Protein AF-A0A435V6G8-F1 (afdb_monomer_lite)

Structure (mmCIF, N/CA/C/O backbone):
data_AF-A0A435V6G8-F1
#
_entry.id   AF-A0A435V6G8-F1
#
loop_
_atom_site.group_PDB
_atom_site.id
_atom_site.type_symbol
_atom_site.label_atom_id
_atom_site.label_alt_id
_atom_site.label_comp_id
_atom_site.label_asym_id
_atom_site.label_entity_id
_atom_site.label_seq_id
_atom_site.pdbx_PDB_ins_code
_atom_site.Cartn_x
_atom_site.Cartn_y
_atom_site.Cartn_z
_atom_site.occupancy
_atom_site.B_iso_or_equiv
_atom_site.auth_seq_id
_atom_site.auth_comp_id
_atom_site.auth_asym_id
_atom_site.auth_atom_id
_atom_site.pdbx_PDB_model_num
ATOM 1 N N . SER A 1 1 ? 5.653 -16.065 -5.893 1.00 48.69 1 SER A N 1
ATOM 2 C CA . SER A 1 1 ? 5.569 -16.330 -7.344 1.00 48.69 1 SER A CA 1
ATOM 3 C C . SER A 1 1 ? 6.771 -15.684 -8.018 1.00 48.69 1 SER A C 1
ATOM 5 O O . SER A 1 1 ? 7.206 -14.654 -7.525 1.00 48.69 1 SER A O 1
ATOM 7 N N . ARG A 1 2 ? 7.342 -16.286 -9.071 1.00 61.47 2 ARG A N 1
ATOM 8 C CA . ARG A 1 2 ? 8.469 -15.711 -9.843 1.00 61.47 2 ARG A CA 1
ATOM 9 C C . ARG A 1 2 ? 8.009 -14.824 -11.015 1.00 61.47 2 ARG A C 1
ATOM 11 O O . ARG A 1 2 ? 8.852 -14.337 -11.757 1.00 61.47 2 ARG A O 1
ATOM 18 N N . ASP A 1 3 ? 6.698 -14.633 -11.187 1.00 76.44 3 ASP A N 1
ATOM 19 C CA . ASP A 1 3 ? 6.113 -13.832 -12.267 1.00 76.44 3 ASP A CA 1
ATOM 20 C C . ASP A 1 3 ? 5.624 -12.462 -11.766 1.00 76.44 3 ASP A C 1
ATOM 22 O O . ASP A 1 3 ? 4.961 -12.363 -10.728 1.00 76.44 3 ASP A O 1
ATOM 26 N N . VAL A 1 4 ? 5.934 -11.413 -12.533 1.00 76.75 4 VAL A N 1
ATOM 27 C CA . VAL A 1 4 ? 5.584 -10.010 -12.253 1.00 76.75 4 VAL A CA 1
ATOM 28 C C . VAL A 1 4 ? 4.079 -9.801 -12.153 1.00 76.75 4 VAL A C 1
ATOM 30 O O . VAL A 1 4 ? 3.623 -9.003 -11.339 1.00 76.75 4 VAL A O 1
ATOM 33 N N . ARG A 1 5 ? 3.293 -10.539 -12.943 1.00 82.69 5 ARG A N 1
ATOM 34 C CA . ARG A 1 5 ? 1.829 -10.421 -12.936 1.00 82.69 5 ARG A CA 1
ATOM 35 C C . ARG A 1 5 ? 1.241 -10.934 -11.633 1.00 82.69 5 ARG A C 1
ATOM 37 O O . ARG A 1 5 ? 0.437 -10.247 -11.022 1.00 82.69 5 ARG A O 1
ATOM 44 N N . SER A 1 6 ? 1.695 -12.099 -11.168 1.00 83.06 6 SER A N 1
ATOM 45 C CA . SER A 1 6 ? 1.273 -12.620 -9.864 1.00 83.06 6 SER A CA 1
ATOM 46 C C . SER A 1 6 ? 1.696 -11.707 -8.712 1.00 83.06 6 SER A C 1
ATOM 48 O O . SER A 1 6 ? 1.000 -11.632 -7.704 1.00 83.06 6 SER A O 1
ATOM 50 N N . TRP A 1 7 ? 2.858 -11.055 -8.825 1.00 80.94 7 TRP A N 1
ATOM 51 C CA . TRP A 1 7 ? 3.306 -10.090 -7.824 1.00 80.94 7 TRP A CA 1
ATOM 52 C C . TRP A 1 7 ? 2.413 -8.842 -7.808 1.00 80.94 7 TRP A C 1
ATOM 54 O O . TRP A 1 7 ? 1.960 -8.440 -6.740 1.00 80.94 7 TRP A O 1
ATOM 64 N N . GLU A 1 8 ? 2.103 -8.274 -8.977 1.00 84.38 8 GLU A N 1
ATOM 65 C CA . GLU A 1 8 ? 1.208 -7.116 -9.101 1.00 84.38 8 GLU A CA 1
ATOM 66 C C . GLU A 1 8 ? -0.200 -7.430 -8.588 1.00 84.38 8 GLU A C 1
ATOM 68 O O . GLU A 1 8 ? -0.763 -6.650 -7.821 1.00 84.38 8 GLU A O 1
ATOM 73 N N . GLU A 1 9 ? -0.735 -8.604 -8.924 1.00 87.56 9 GLU A N 1
ATOM 74 C CA . GLU A 1 9 ? -2.045 -9.042 -8.450 1.00 87.56 9 GLU A CA 1
ATOM 75 C C . GLU A 1 9 ? -2.087 -9.137 -6.918 1.00 87.56 9 GLU A C 1
ATOM 77 O O . GLU A 1 9 ? -3.026 -8.638 -6.290 1.00 87.56 9 GLU A O 1
ATOM 82 N N . ALA A 1 10 ? -1.049 -9.721 -6.308 1.00 86.44 10 ALA A N 1
ATOM 83 C CA . ALA A 1 10 ? -0.922 -9.809 -4.856 1.00 86.44 10 ALA A CA 1
ATOM 84 C C . ALA A 1 10 ? -0.783 -8.424 -4.202 1.00 86.44 10 ALA A C 1
ATOM 86 O O . ALA A 1 10 ? -1.428 -8.159 -3.186 1.00 86.44 10 ALA A O 1
ATOM 87 N N . ASN A 1 11 ? 0.000 -7.526 -4.805 1.00 86.06 11 ASN A N 1
ATOM 88 C CA . ASN A 1 11 ? 0.160 -6.145 -4.351 1.00 86.06 11 ASN A CA 1
ATOM 89 C C . ASN A 1 11 ? -1.182 -5.394 -4.350 1.00 86.06 11 ASN A C 1
ATOM 91 O O . ASN A 1 11 ? -1.596 -4.811 -3.346 1.00 86.06 11 ASN A O 1
ATOM 95 N N . ARG A 1 12 ? -1.919 -5.470 -5.461 1.00 88.81 12 ARG A N 1
ATOM 96 C CA . ARG A 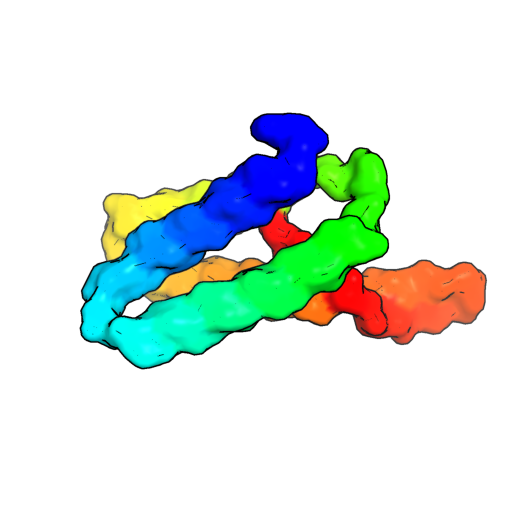1 12 ? -3.242 -4.850 -5.589 1.00 88.81 12 ARG A CA 1
ATOM 97 C C . ARG A 1 12 ? -4.236 -5.425 -4.579 1.00 88.81 12 ARG A C 1
ATOM 99 O O . ARG A 1 12 ? -4.987 -4.671 -3.959 1.00 88.81 12 ARG A O 1
ATOM 106 N N . ALA A 1 13 ? -4.232 -6.746 -4.388 1.00 90.81 13 ALA A N 1
ATOM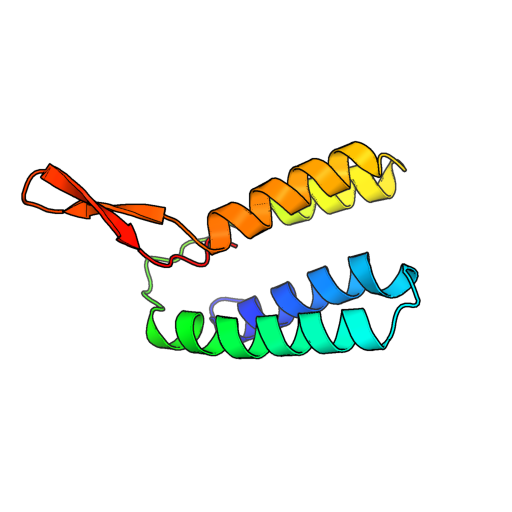 107 C CA . ALA A 1 13 ? -5.087 -7.408 -3.407 1.00 90.81 13 ALA A CA 1
ATOM 108 C C . ALA A 1 13 ? -4.792 -6.933 -1.975 1.00 90.81 13 ALA A C 1
ATOM 110 O O . ALA A 1 13 ? -5.729 -6.674 -1.217 1.00 90.81 13 ALA A O 1
ATOM 111 N N . PHE A 1 14 ? -3.515 -6.753 -1.620 1.00 90.88 14 PHE A N 1
ATOM 112 C CA . PHE A 1 14 ? -3.112 -6.212 -0.323 1.00 90.88 14 PHE A CA 1
ATOM 113 C C . PHE A 1 14 ? -3.673 -4.802 -0.090 1.00 90.88 14 PHE A C 1
ATOM 115 O O . PHE A 1 14 ? -4.367 -4.581 0.905 1.00 90.88 14 PHE A O 1
ATOM 122 N N . HIS A 1 15 ? -3.445 -3.866 -1.018 1.00 92.06 15 HIS A N 1
ATOM 123 C CA . HIS A 1 15 ? -3.953 -2.497 -0.874 1.00 92.06 15 HIS A CA 1
ATOM 124 C C . HIS A 1 15 ? -5.478 -2.457 -0.774 1.00 92.06 15 HIS A C 1
ATOM 126 O O . HIS A 1 15 ? -6.029 -1.736 0.059 1.00 92.06 15 HIS A O 1
ATOM 132 N N .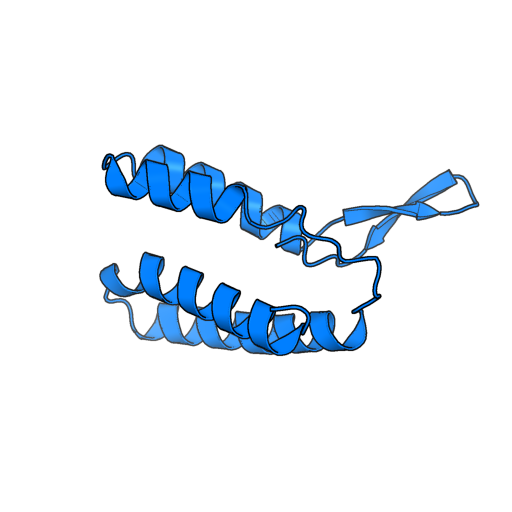 ARG A 1 16 ? -6.179 -3.265 -1.576 1.00 92.44 16 ARG A N 1
ATOM 133 C CA . ARG A 1 16 ? -7.639 -3.333 -1.507 1.00 92.44 16 ARG A CA 1
ATOM 134 C C . ARG A 1 16 ? -8.122 -3.864 -0.161 1.00 92.44 16 ARG A C 1
ATOM 136 O O . ARG A 1 16 ? -9.070 -3.315 0.390 1.00 92.44 16 ARG A O 1
ATOM 143 N N . LEU A 1 17 ? -7.463 -4.884 0.385 1.00 93.75 17 LEU A N 1
ATOM 144 C CA . LEU A 1 17 ? -7.819 -5.477 1.673 1.00 93.75 17 LEU A CA 1
ATOM 145 C C . LEU A 1 17 ? -7.706 -4.471 2.825 1.00 93.75 17 LEU A C 1
ATOM 147 O O . LEU A 1 17 ? -8.621 -4.381 3.640 1.00 93.75 17 LEU A O 1
ATOM 151 N N . ILE A 1 18 ? -6.621 -3.693 2.882 1.00 93.19 18 ILE A N 1
ATOM 152 C CA . ILE A 1 18 ? -6.416 -2.733 3.978 1.00 93.19 18 ILE A CA 1
ATOM 153 C C . ILE A 1 18 ? -7.288 -1.474 3.845 1.00 93.19 18 ILE A C 1
ATOM 155 O O . ILE A 1 18 ? -7.573 -0.827 4.849 1.00 93.19 18 ILE A O 1
ATOM 159 N N . LEU A 1 19 ? -7.722 -1.126 2.626 1.00 93.25 19 LEU A N 1
ATOM 160 C CA . LEU A 1 19 ? -8.517 0.078 2.362 1.00 93.25 19 LEU A CA 1
ATOM 161 C C . LEU A 1 19 ? -10.027 -0.176 2.338 1.00 93.25 19 LEU A C 1
ATOM 163 O O . LEU A 1 19 ? -10.783 0.731 2.674 1.00 93.25 19 LEU A O 1
ATOM 167 N N . ALA A 1 20 ? -10.488 -1.380 1.982 1.00 94.19 20 ALA A N 1
ATOM 168 C CA . ALA A 1 20 ? -11.914 -1.708 1.885 1.00 94.19 20 ALA A CA 1
ATOM 169 C C . ALA A 1 20 ? -12.762 -1.305 3.115 1.00 94.19 20 ALA A C 1
ATOM 171 O O . ALA A 1 20 ? -13.883 -0.830 2.907 1.00 94.19 20 ALA A O 1
ATOM 172 N N . PRO A 1 21 ? -12.266 -1.402 4.370 1.00 93.25 21 PRO A N 1
ATOM 173 C CA . PRO A 1 21 ? -13.029 -0.983 5.547 1.00 93.25 21 PRO A CA 1
ATOM 174 C C . PRO A 1 21 ? -13.417 0.502 5.581 1.00 93.25 21 PRO A C 1
ATOM 176 O O . PRO A 1 21 ? -14.319 0.860 6.331 1.00 93.25 21 PRO A O 1
ATOM 179 N N . CYS A 1 22 ? -12.787 1.376 4.782 1.00 93.50 22 CYS A N 1
ATOM 180 C CA . CYS A 1 22 ? -13.143 2.798 4.756 1.00 93.50 22 CYS A CA 1
ATOM 181 C C . CYS A 1 22 ? -14.542 3.063 4.172 1.00 93.50 22 CYS A C 1
ATOM 183 O O . CYS A 1 22 ? -15.085 4.146 4.371 1.00 93.50 22 CYS A O 1
ATOM 185 N N . GLY A 1 23 ? -15.132 2.102 3.446 1.00 94.25 23 GLY A N 1
ATOM 186 C CA . GLY A 1 23 ? -16.506 2.205 2.943 1.00 94.25 23 GLY A CA 1
ATOM 187 C C . GLY A 1 23 ? -16.727 3.313 1.905 1.00 94.25 23 GLY A C 1
ATOM 188 O O . GLY A 1 23 ? -17.860 3.742 1.700 1.00 94.25 23 GLY A O 1
ATOM 189 N N . MET A 1 24 ? -15.667 3.793 1.245 1.00 97.00 24 MET A N 1
ATOM 190 C CA . MET A 1 24 ? -15.723 4.897 0.279 1.00 97.00 24 MET A CA 1
ATOM 191 C C . MET A 1 24 ? -15.599 4.384 -1.170 1.00 97.00 24 MET A C 1
ATOM 193 O O . MET A 1 24 ? -14.505 4.400 -1.735 1.00 97.00 24 MET A O 1
ATOM 197 N N . PRO A 1 25 ? -16.695 3.966 -1.832 1.00 94.12 25 PRO A N 1
ATOM 198 C CA . PRO A 1 25 ? -16.631 3.251 -3.112 1.00 94.12 25 PRO A CA 1
ATOM 199 C C . PRO A 1 25 ? -15.984 4.057 -4.245 1.00 94.12 25 PRO A C 1
ATOM 201 O O . PRO A 1 25 ? -15.226 3.498 -5.032 1.00 94.12 25 PRO A O 1
ATOM 204 N N . ARG A 1 26 ? -16.224 5.376 -4.310 1.00 96.25 26 ARG A N 1
ATOM 205 C CA . ARG A 1 26 ? -15.590 6.234 -5.328 1.00 96.25 26 ARG A CA 1
ATOM 206 C C . ARG A 1 26 ? -14.076 6.318 -5.145 1.00 96.25 26 ARG A C 1
ATOM 208 O O . ARG A 1 26 ? -13.347 6.257 -6.123 1.00 96.25 26 ARG A O 1
ATOM 215 N N . LEU A 1 27 ? -13.618 6.435 -3.897 1.00 94.00 27 LEU A N 1
ATOM 216 C CA . LEU A 1 27 ? -12.192 6.486 -3.576 1.00 94.00 27 LEU A CA 1
ATOM 217 C C . LEU A 1 27 ? -11.511 5.164 -3.937 1.00 94.00 27 LEU A C 1
ATOM 219 O O . LEU A 1 27 ? -10.462 5.170 -4.572 1.00 94.00 27 LEU A O 1
ATOM 223 N N . LEU A 1 28 ? -12.131 4.039 -3.575 1.00 94.06 28 LEU A N 1
ATOM 224 C CA . LEU A 1 28 ? -11.610 2.711 -3.894 1.00 94.06 28 LEU A CA 1
ATOM 225 C C . LEU A 1 28 ? -11.489 2.501 -5.409 1.00 94.06 28 LEU A C 1
ATOM 227 O O . LEU A 1 28 ? -10.447 2.040 -5.860 1.00 94.06 28 LEU A O 1
ATOM 231 N N . ALA A 1 29 ? -12.495 2.911 -6.189 1.00 94.44 29 ALA A N 1
ATOM 232 C CA . ALA A 1 29 ? -12.435 2.845 -7.650 1.00 94.44 29 ALA A CA 1
ATOM 233 C C . ALA A 1 29 ? -11.280 3.687 -8.221 1.00 94.44 29 ALA A C 1
ATOM 235 O O . ALA A 1 29 ? -10.508 3.200 -9.039 1.00 94.44 29 ALA A O 1
ATOM 236 N N . THR A 1 30 ? -11.095 4.918 -7.731 1.00 94.88 30 THR A N 1
ATOM 237 C CA . THR A 1 30 ? -9.968 5.769 -8.151 1.00 94.88 30 THR A CA 1
ATOM 238 C C . THR A 1 30 ? -8.612 5.130 -7.837 1.00 94.88 30 THR A C 1
ATOM 240 O O . THR A 1 30 ? -7.685 5.217 -8.638 1.00 94.88 30 THR A O 1
ATOM 243 N N . ILE A 1 31 ? -8.478 4.471 -6.684 1.00 91.00 31 ILE A N 1
ATOM 244 C CA . ILE A 1 31 ? -7.246 3.768 -6.306 1.00 91.00 31 ILE A CA 1
ATOM 245 C C . ILE A 1 31 ? -7.018 2.536 -7.195 1.00 91.00 31 ILE A C 1
ATOM 247 O O . ILE A 1 31 ? -5.884 2.287 -7.605 1.00 91.00 31 ILE A O 1
ATOM 251 N N . ASP A 1 32 ? -8.069 1.786 -7.534 1.00 90.00 32 ASP A N 1
ATOM 252 C CA . ASP A 1 32 ? -7.978 0.659 -8.471 1.00 90.00 32 ASP A CA 1
ATOM 253 C C . ASP A 1 32 ? -7.503 1.125 -9.863 1.00 90.00 32 ASP A C 1
ATOM 255 O O . ASP A 1 32 ? -6.608 0.507 -10.449 1.00 90.00 32 ASP A O 1
ATOM 259 N N . ASP A 1 33 ? -8.028 2.249 -10.363 1.00 91.00 33 ASP A N 1
ATOM 260 C CA . ASP A 1 33 ? -7.623 2.840 -11.646 1.00 91.00 33 ASP A CA 1
ATOM 261 C C . ASP A 1 33 ? -6.146 3.268 -11.643 1.00 91.00 33 ASP A C 1
ATOM 263 O O . ASP A 1 33 ? -5.409 3.018 -12.605 1.00 91.00 33 ASP A O 1
ATOM 267 N N . LEU A 1 34 ? -5.679 3.870 -10.543 1.00 87.94 34 LEU A N 1
ATOM 268 C CA . LEU A 1 34 ? -4.275 4.255 -10.371 1.00 87.94 34 LEU A CA 1
ATOM 269 C C . LEU A 1 34 ? -3.342 3.039 -10.336 1.00 87.94 34 LEU A C 1
ATOM 271 O O . LEU A 1 34 ? -2.261 3.086 -10.934 1.00 87.94 34 LEU A O 1
ATOM 275 N N . HIS A 1 35 ? -3.751 1.941 -9.695 1.00 86.19 35 HIS A N 1
ATOM 276 C CA . HIS A 1 35 ? -2.996 0.689 -9.732 1.00 86.19 35 HIS A CA 1
ATOM 277 C C . HIS A 1 35 ? -2.922 0.129 -11.152 1.00 86.19 35 HIS A C 1
ATOM 279 O O . HIS A 1 35 ? -1.832 -0.200 -11.615 1.00 86.19 35 HIS A O 1
ATOM 285 N N . ALA A 1 36 ? -4.043 0.093 -11.879 1.00 86.88 36 ALA A N 1
ATOM 286 C CA . ALA A 1 36 ? -4.072 -0.393 -13.256 1.00 86.88 36 ALA A CA 1
ATOM 287 C C . ALA A 1 36 ? -3.182 0.448 -14.189 1.00 86.88 36 ALA A C 1
ATOM 289 O O . ALA A 1 36 ? -2.490 -0.100 -15.050 1.00 86.88 36 ALA A O 1
ATOM 290 N N . ALA A 1 37 ? -3.161 1.772 -14.012 1.00 85.38 37 ALA A N 1
ATOM 291 C CA . ALA A 1 37 ? -2.257 2.656 -14.741 1.00 85.38 37 ALA A CA 1
ATOM 292 C C . ALA A 1 37 ? -0.783 2.403 -14.371 1.00 85.38 37 ALA A C 1
ATOM 294 O O . ALA A 1 37 ? 0.058 2.280 -15.262 1.00 85.38 37 ALA A O 1
ATOM 295 N N . SER A 1 38 ? -0.476 2.262 -13.079 1.00 77.75 38 SER A N 1
ATOM 296 C CA . SER A 1 38 ? 0.885 2.011 -12.577 1.00 77.75 38 SER A CA 1
ATOM 297 C C . SER A 1 38 ? 1.437 0.656 -13.032 1.00 77.75 38 SER A C 1
ATOM 299 O O . SER A 1 38 ? 2.591 0.565 -13.452 1.00 77.75 38 SER A O 1
ATOM 301 N N . ALA A 1 39 ? 0.600 -0.383 -13.048 1.00 82.44 39 ALA A N 1
ATOM 302 C CA . ALA A 1 39 ? 0.960 -1.722 -13.506 1.00 82.44 39 ALA A CA 1
ATOM 303 C C . ALA A 1 39 ? 1.457 -1.734 -14.963 1.00 82.44 39 ALA A C 1
ATOM 305 O O . ALA A 1 39 ? 2.378 -2.476 -15.297 1.00 82.44 39 ALA A O 1
ATOM 306 N N . ARG A 1 40 ? 0.925 -0.861 -15.833 1.00 81.44 40 ARG A N 1
ATOM 307 C CA . ARG A 1 40 ? 1.414 -0.728 -17.221 1.00 81.44 40 ARG A CA 1
ATOM 308 C C . ARG A 1 40 ? 2.888 -0.329 -17.263 1.00 81.44 40 ARG A C 1
ATOM 310 O O . ARG A 1 40 ? 3.648 -0.893 -18.047 1.00 81.44 40 ARG A O 1
ATOM 317 N N . PHE A 1 41 ? 3.297 0.605 -16.404 1.00 74.88 41 PHE A N 1
ATOM 318 C CA . PHE A 1 41 ? 4.695 1.020 -16.296 1.00 74.88 41 PHE A CA 1
ATOM 319 C C . PHE A 1 41 ? 5.562 -0.077 -15.678 1.00 74.88 41 PHE A C 1
ATOM 321 O O . PHE A 1 41 ? 6.668 -0.310 -16.160 1.00 74.88 41 PHE A O 1
ATOM 328 N N . LEU A 1 42 ? 5.045 -0.792 -14.672 1.00 73.88 42 LEU A N 1
ATOM 329 C CA . LEU A 1 42 ? 5.728 -1.940 -14.072 1.00 73.88 42 LEU A CA 1
ATOM 330 C C . LEU A 1 42 ? 6.051 -3.009 -15.120 1.00 73.88 42 LEU A C 1
ATOM 332 O O . LEU A 1 42 ? 7.201 -3.422 -15.239 1.00 73.88 42 LEU A O 1
ATOM 336 N N . PHE A 1 43 ? 5.055 -3.433 -15.901 1.00 77.44 43 PHE A N 1
ATOM 337 C CA . PHE A 1 43 ? 5.231 -4.480 -16.907 1.00 77.44 43 PHE A CA 1
ATOM 338 C C . PHE A 1 43 ? 6.158 -4.051 -18.048 1.00 77.44 43 PHE A C 1
ATOM 340 O O . PHE A 1 43 ? 6.885 -4.886 -18.577 1.00 77.44 43 PHE A O 1
ATOM 347 N N . ALA A 1 44 ? 6.173 -2.763 -18.405 1.00 76.25 44 ALA A N 1
ATOM 348 C CA . ALA A 1 44 ? 7.082 -2.228 -19.418 1.00 76.25 44 ALA A CA 1
ATOM 349 C C . ALA A 1 44 ? 8.536 -2.097 -18.923 1.00 76.25 44 ALA A C 1
ATOM 351 O O . ALA A 1 44 ? 9.465 -2.221 -19.716 1.00 76.25 44 ALA A O 1
ATOM 352 N N . ALA A 1 45 ? 8.741 -1.834 -17.628 1.00 68.06 45 ALA A N 1
ATOM 353 C CA . ALA A 1 45 ? 10.058 -1.585 -17.036 1.00 68.06 45 ALA A CA 1
ATOM 354 C C . ALA A 1 45 ? 10.677 -2.809 -16.332 1.00 68.06 45 ALA A C 1
ATOM 356 O O . ALA A 1 45 ? 11.796 -2.715 -15.815 1.00 68.06 45 ALA A O 1
ATOM 357 N N . TRP A 1 46 ? 9.967 -3.940 -16.279 1.00 65.56 46 TRP A N 1
ATOM 358 C CA . TRP A 1 46 ? 10.396 -5.119 -15.531 1.00 65.56 46 TRP A CA 1
ATOM 359 C C . TRP A 1 46 ? 11.712 -5.698 -16.069 1.00 65.56 46 TRP A C 1
ATOM 361 O O . TRP A 1 46 ? 11.819 -6.087 -17.232 1.00 65.56 46 TRP A O 1
ATOM 371 N N . ARG A 1 47 ? 12.717 -5.793 -15.192 1.00 58.91 47 ARG A N 1
ATOM 372 C CA . ARG A 1 47 ? 13.992 -6.485 -15.430 1.00 58.91 47 ARG A CA 1
ATOM 373 C C . ARG A 1 47 ? 14.180 -7.550 -14.353 1.00 58.91 47 ARG A C 1
ATOM 375 O O . ARG A 1 47 ? 13.767 -7.348 -13.217 1.00 58.91 47 ARG A O 1
ATOM 382 N N . SER A 1 48 ? 14.827 -8.665 -14.688 1.00 52.78 48 SER A N 1
ATOM 383 C CA . SER A 1 48 ? 15.050 -9.819 -13.796 1.00 52.78 48 SER A CA 1
ATOM 384 C C . SER A 1 48 ? 15.799 -9.502 -12.491 1.00 52.78 48 SER A C 1
ATOM 386 O O . SER A 1 48 ? 15.749 -10.297 -11.564 1.00 52.78 48 SER A O 1
ATOM 388 N N . GLU A 1 49 ? 16.449 -8.338 -12.397 1.00 50.75 49 GLU A N 1
ATOM 389 C CA . GLU A 1 49 ? 17.085 -7.795 -11.182 1.00 50.75 49 GLU A CA 1
ATOM 390 C C . GLU A 1 49 ? 16.076 -7.263 -10.140 1.00 50.75 49 GLU A C 1
ATOM 392 O O . GLU A 1 49 ? 16.471 -6.752 -9.090 1.00 50.75 49 GLU A O 1
ATOM 397 N N . TRP A 1 50 ? 14.769 -7.343 -10.420 1.00 57.41 50 TRP A N 1
ATOM 398 C CA . TRP A 1 50 ? 13.687 -6.962 -9.511 1.00 57.41 50 TRP A CA 1
ATOM 399 C C . TRP A 1 50 ? 13.514 -7.993 -8.385 1.00 57.41 50 TRP A C 1
ATOM 401 O O . TRP A 1 50 ? 12.515 -8.704 -8.281 1.00 57.41 50 TRP A O 1
ATOM 411 N N . GLU A 1 51 ? 14.543 -8.135 -7.559 1.00 49.94 51 GLU A N 1
ATOM 412 C CA . GLU A 1 51 ? 14.624 -9.184 -6.555 1.00 49.94 51 GLU A CA 1
ATOM 413 C C . GLU A 1 51 ? 14.141 -8.665 -5.192 1.00 49.94 51 GLU A C 1
ATOM 415 O O . GLU A 1 51 ? 14.819 -7.896 -4.515 1.00 49.94 51 GLU A O 1
ATOM 420 N N . THR A 1 52 ? 12.930 -9.092 -4.816 1.00 49.44 52 THR A N 1
ATOM 421 C CA . THR A 1 52 ? 12.533 -9.571 -3.470 1.00 49.44 52 THR A CA 1
ATOM 422 C C . THR A 1 52 ? 12.691 -8.635 -2.255 1.00 49.44 52 THR A C 1
ATOM 424 O O . THR A 1 52 ? 12.317 -9.009 -1.145 1.00 49.44 52 THR A O 1
ATOM 427 N N . ARG A 1 53 ? 13.181 -7.402 -2.409 1.00 48.03 53 ARG A N 1
ATOM 428 C CA . ARG A 1 53 ? 13.384 -6.462 -1.286 1.00 48.03 53 ARG A CA 1
ATOM 429 C C . ARG A 1 53 ? 12.081 -5.886 -0.708 1.00 48.03 53 ARG A C 1
ATOM 431 O O . ARG A 1 53 ? 12.108 -5.210 0.311 1.00 48.03 53 ARG A O 1
ATOM 438 N N . THR A 1 54 ? 10.965 -6.182 -1.354 1.00 54.47 54 THR A N 1
ATOM 439 C CA . THR A 1 54 ? 9.744 -5.380 -1.392 1.00 54.47 54 THR A CA 1
ATOM 440 C C . THR A 1 54 ? 8.650 -5.825 -0.398 1.00 54.47 54 THR A C 1
ATOM 442 O O . THR A 1 54 ? 7.889 -5.025 0.120 1.00 54.47 54 THR A O 1
ATOM 445 N N . ASP A 1 55 ? 8.654 -7.064 0.097 1.00 68.75 55 ASP A N 1
ATOM 446 C CA . ASP A 1 55 ? 7.581 -7.523 1.007 1.00 68.75 55 ASP A CA 1
ATOM 447 C C . ASP A 1 55 ? 7.838 -7.244 2.513 1.00 68.75 55 ASP A C 1
ATOM 449 O O . ASP A 1 55 ? 7.305 -7.933 3.387 1.00 68.75 55 ASP A O 1
ATOM 453 N N . GLN A 1 56 ? 8.717 -6.293 2.856 1.00 79.06 56 GLN A N 1
ATOM 454 C CA . GLN A 1 56 ? 8.968 -5.892 4.254 1.00 79.06 56 GLN A CA 1
ATOM 455 C C . GLN A 1 56 ? 7.959 -4.846 4.734 1.00 79.06 56 GLN A C 1
ATOM 457 O O . GLN A 1 56 ? 7.414 -4.984 5.833 1.00 79.06 56 GLN A O 1
ATO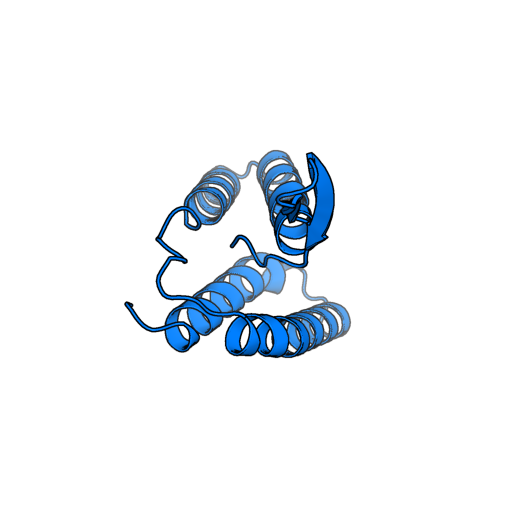M 462 N N . ASP A 1 57 ? 7.648 -3.857 3.896 1.00 86.25 57 ASP A N 1
ATOM 463 C CA . ASP A 1 57 ? 6.712 -2.785 4.240 1.00 86.25 57 ASP A CA 1
ATOM 464 C C . ASP A 1 57 ? 5.291 -3.327 4.412 1.00 86.25 57 ASP A C 1
ATOM 466 O O . ASP A 1 57 ? 4.638 -3.032 5.413 1.00 86.25 57 ASP A O 1
ATOM 470 N N . HIS A 1 58 ? 4.833 -4.210 3.516 1.00 89.69 58 HIS A N 1
ATOM 471 C CA . HIS A 1 58 ? 3.531 -4.874 3.654 1.00 89.69 58 HIS A CA 1
ATOM 472 C C . HIS A 1 58 ? 3.402 -5.647 4.968 1.00 89.69 58 HIS A C 1
ATOM 474 O O . HIS A 1 58 ? 2.373 -5.561 5.646 1.00 89.69 58 HIS A O 1
ATOM 480 N N . ARG A 1 59 ? 4.457 -6.365 5.380 1.00 89.62 59 ARG A N 1
ATOM 481 C CA . ARG A 1 59 ? 4.479 -7.062 6.674 1.00 89.62 59 ARG A CA 1
ATOM 482 C C . ARG A 1 59 ? 4.436 -6.086 7.843 1.00 89.62 59 ARG A C 1
ATOM 484 O O . ARG A 1 59 ? 3.705 -6.345 8.797 1.00 89.62 59 ARG A O 1
ATOM 491 N N . ALA A 1 60 ? 5.179 -4.983 7.774 1.00 92.06 60 ALA A N 1
ATOM 492 C CA . ALA A 1 60 ? 5.191 -3.958 8.815 1.00 92.06 60 ALA A CA 1
ATOM 493 C C . ALA A 1 60 ? 3.820 -3.279 8.964 1.00 92.06 60 ALA A C 1
ATOM 495 O O . ALA A 1 60 ? 3.317 -3.149 10.080 1.00 92.06 60 ALA A O 1
ATOM 496 N N . ILE A 1 61 ? 3.175 -2.926 7.847 1.00 93.31 61 ILE A N 1
ATOM 497 C CA . ILE A 1 61 ? 1.816 -2.368 7.823 1.00 93.31 61 ILE A CA 1
ATOM 498 C C . ILE A 1 61 ? 0.834 -3.365 8.440 1.00 93.31 61 ILE A C 1
ATOM 500 O O . ILE A 1 61 ? 0.081 -3.013 9.346 1.00 93.31 61 ILE A O 1
ATOM 504 N N . LEU A 1 62 ? 0.863 -4.628 8.003 1.00 93.50 62 LEU A N 1
ATOM 505 C CA . LEU A 1 62 ? -0.048 -5.652 8.510 1.00 93.50 62 LEU A CA 1
ATOM 506 C C . LEU A 1 62 ? 0.157 -5.923 10.007 1.00 93.50 62 LEU A C 1
ATOM 508 O O . LEU A 1 62 ? -0.816 -6.130 10.732 1.00 93.50 62 LEU A O 1
ATOM 512 N N . ALA A 1 63 ? 1.404 -5.916 10.482 1.00 94.81 63 ALA A N 1
ATOM 513 C CA . ALA A 1 63 ? 1.720 -6.062 11.899 1.00 94.81 63 ALA A CA 1
ATOM 514 C C . ALA A 1 63 ? 1.169 -4.891 12.727 1.00 94.81 63 ALA A C 1
ATOM 516 O O . ALA A 1 63 ? 0.515 -5.131 13.742 1.00 94.81 63 ALA A O 1
ATOM 517 N N . ALA A 1 64 ? 1.360 -3.650 12.268 1.00 96.12 64 ALA A N 1
ATOM 518 C CA . ALA A 1 64 ? 0.821 -2.461 12.924 1.00 96.12 64 ALA A CA 1
ATOM 519 C C . ALA A 1 64 ? -0.718 -2.483 12.968 1.00 96.12 64 ALA A C 1
ATOM 521 O O . ALA A 1 64 ? -1.305 -2.274 14.030 1.00 96.12 64 ALA A O 1
ATOM 522 N N . LEU A 1 65 ? -1.373 -2.840 11.856 1.00 95.00 65 LEU A N 1
ATOM 523 C CA . LEU A 1 65 ? -2.832 -2.981 11.789 1.00 95.00 65 LEU A CA 1
ATOM 524 C C . LEU A 1 65 ? -3.358 -4.052 12.755 1.00 95.00 65 LEU A C 1
ATOM 526 O O . LEU A 1 65 ? -4.333 -3.809 13.462 1.00 95.00 65 LEU A O 1
ATOM 530 N N . ARG A 1 66 ? -2.700 -5.216 12.841 1.00 95.25 66 ARG A N 1
ATOM 531 C CA . ARG A 1 66 ? -3.081 -6.292 13.778 1.00 95.25 66 ARG A CA 1
ATOM 532 C C . ARG A 1 66 ? -2.952 -5.891 15.246 1.00 95.25 66 ARG A C 1
ATOM 534 O O . ARG A 1 66 ? -3.668 -6.433 16.078 1.00 95.25 66 ARG A O 1
ATOM 541 N N . GLN A 1 67 ? -2.057 -4.959 15.554 1.00 96.81 67 GLN A N 1
ATOM 542 C CA . GLN A 1 67 ? -1.879 -4.405 16.897 1.00 96.81 67 GLN A CA 1
ATOM 543 C C . GLN A 1 67 ? -2.819 -3.218 17.176 1.00 96.81 67 GLN A C 1
ATOM 545 O O . GLN A 1 67 ? -2.764 -2.645 18.259 1.00 96.81 67 GLN A O 1
ATOM 550 N N . GLY A 1 68 ? -3.659 -2.819 16.213 1.00 95.50 68 GLY A N 1
ATOM 551 C CA . GLY A 1 68 ? -4.510 -1.631 16.321 1.00 95.50 68 GLY A CA 1
ATOM 552 C C . GLY A 1 68 ? -3.755 -0.303 16.190 1.00 95.50 68 GLY A C 1
ATOM 553 O O . GLY A 1 68 ? -4.348 0.755 16.382 1.00 95.50 68 GLY A O 1
ATOM 554 N N . ASN A 1 69 ? -2.466 -0.328 15.835 1.00 96.88 69 ASN A N 1
ATOM 555 C CA . ASN A 1 69 ? -1.641 0.865 15.660 1.00 96.88 69 ASN A CA 1
ATOM 556 C C . ASN A 1 69 ? -1.839 1.461 14.255 1.00 96.88 69 ASN A C 1
ATOM 558 O O . ASN A 1 69 ? -1.008 1.314 13.353 1.00 96.88 69 ASN A O 1
ATOM 562 N N . THR A 1 70 ? -2.987 2.107 14.061 1.00 93.88 70 THR A N 1
ATOM 563 C CA . THR A 1 70 ? -3.405 2.673 12.771 1.00 93.88 70 THR A CA 1
ATOM 564 C C . THR A 1 70 ? -2.522 3.832 12.314 1.00 93.88 70 THR A C 1
ATOM 566 O O . THR A 1 70 ? -2.266 3.959 11.119 1.00 93.88 70 THR A O 1
ATOM 569 N N . GLU A 1 71 ? -2.001 4.638 13.240 1.00 96.06 71 GLU A N 1
ATOM 570 C CA . GLU A 1 71 ? -1.107 5.755 12.927 1.00 96.06 71 GLU A CA 1
ATOM 571 C C . GLU A 1 71 ? 0.220 5.259 12.343 1.00 96.06 71 GLU A C 1
ATOM 573 O O . GLU A 1 71 ? 0.625 5.691 11.262 1.00 96.06 71 GLU 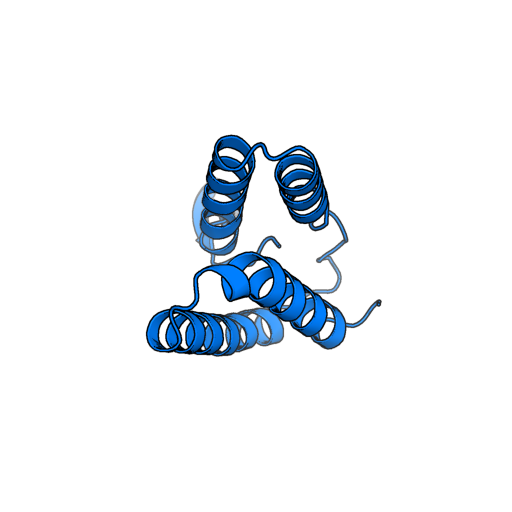A O 1
ATOM 578 N N . SER A 1 72 ? 0.863 4.280 12.991 1.00 95.19 72 SER A N 1
ATOM 579 C CA . SER A 1 72 ? 2.091 3.687 12.457 1.00 95.19 72 SER A CA 1
ATOM 580 C C . SER A 1 72 ? 1.851 3.010 11.109 1.00 95.19 72 SER A C 1
ATOM 582 O O . SER A 1 72 ? 2.690 3.134 10.217 1.00 95.19 72 SER A O 1
ATOM 584 N N . ALA A 1 73 ? 0.717 2.324 10.939 1.00 95.06 73 ALA A N 1
ATOM 585 C CA . ALA A 1 73 ? 0.352 1.726 9.660 1.00 95.06 73 ALA A CA 1
ATOM 586 C C . ALA A 1 73 ? 0.210 2.791 8.557 1.00 95.06 73 ALA A C 1
ATOM 588 O O . ALA A 1 73 ? 0.740 2.607 7.461 1.00 95.06 73 ALA A O 1
ATOM 589 N N . ALA A 1 74 ? -0.444 3.919 8.853 1.00 93.62 74 ALA A N 1
ATOM 590 C CA . ALA A 1 74 ? -0.634 5.019 7.912 1.00 93.62 74 ALA A CA 1
ATOM 591 C C . ALA A 1 74 ? 0.689 5.703 7.533 1.00 93.62 74 ALA A C 1
ATOM 593 O O . ALA A 1 74 ? 0.921 5.969 6.353 1.00 93.62 74 ALA A O 1
ATOM 594 N N . VAL A 1 75 ? 1.586 5.937 8.498 1.00 94.38 75 VAL A N 1
ATOM 595 C CA . VAL A 1 75 ? 2.919 6.507 8.238 1.00 94.38 75 VAL A CA 1
ATOM 596 C C . VAL A 1 75 ? 3.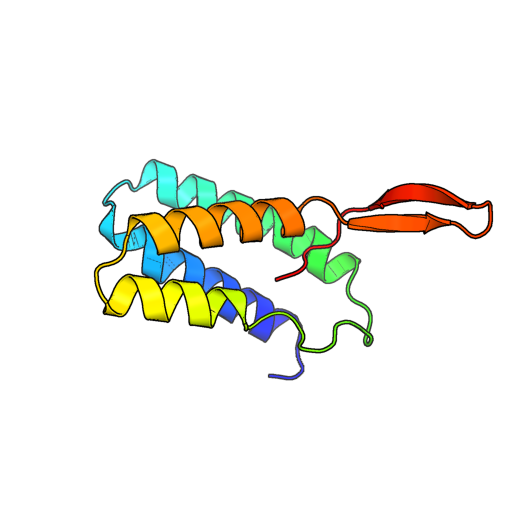748 5.579 7.351 1.00 94.38 75 VAL A C 1
ATOM 598 O O . VAL A 1 75 ? 4.331 6.035 6.364 1.00 94.38 75 VAL A O 1
ATOM 601 N N . THR A 1 76 ? 3.789 4.280 7.661 1.00 92.25 76 THR A N 1
ATOM 602 C CA . THR A 1 76 ? 4.524 3.302 6.845 1.00 92.25 76 THR A CA 1
ATOM 603 C C . THR A 1 76 ? 3.942 3.217 5.436 1.00 92.25 76 THR A C 1
ATOM 605 O O . THR A 1 76 ? 4.694 3.304 4.467 1.00 92.25 76 THR A O 1
ATOM 608 N N . LEU A 1 77 ? 2.612 3.146 5.305 1.00 90.56 77 LEU A N 1
ATOM 609 C CA . LEU A 1 77 ? 1.941 3.143 4.004 1.00 90.56 77 LEU A CA 1
ATOM 610 C C . LEU A 1 77 ? 2.247 4.414 3.197 1.00 90.56 77 LEU A C 1
ATOM 612 O O . LEU A 1 77 ? 2.539 4.328 2.007 1.00 90.56 77 LEU A O 1
ATOM 616 N N . GLY A 1 78 ? 2.231 5.587 3.835 1.00 90.12 78 GLY A N 1
ATOM 617 C CA . GLY A 1 78 ? 2.546 6.860 3.186 1.00 90.12 78 GLY A CA 1
ATOM 618 C C . GLY A 1 78 ? 3.968 6.908 2.617 1.00 90.12 78 GLY A C 1
ATOM 619 O O . GLY A 1 78 ? 4.171 7.369 1.495 1.00 90.12 78 GLY A O 1
ATOM 620 N N . ARG A 1 79 ? 4.956 6.385 3.353 1.00 87.00 79 ARG A N 1
ATOM 621 C CA . ARG A 1 79 ? 6.351 6.300 2.881 1.00 87.00 79 ARG A CA 1
ATOM 622 C C . ARG A 1 79 ? 6.499 5.292 1.742 1.00 87.00 79 ARG A C 1
ATOM 624 O O . ARG A 1 79 ? 7.168 5.590 0.753 1.00 87.00 79 ARG A O 1
ATOM 631 N N . HIS A 1 80 ? 5.831 4.148 1.865 1.00 84.81 80 HIS A N 1
ATOM 632 C CA . HIS A 1 80 ? 5.824 3.083 0.867 1.00 84.81 80 HIS A CA 1
ATOM 633 C C . HIS A 1 80 ? 5.334 3.588 -0.504 1.00 84.81 80 HIS A C 1
ATOM 635 O O . HIS A 1 80 ? 6.048 3.479 -1.501 1.00 84.81 80 HIS A O 1
ATOM 641 N N . VAL A 1 81 ? 4.181 4.270 -0.561 1.00 82.12 81 VAL A N 1
ATOM 642 C CA . VAL A 1 81 ? 3.637 4.778 -1.839 1.00 82.12 81 VAL A CA 1
ATOM 643 C C . VAL A 1 81 ? 4.477 5.900 -2.465 1.00 82.12 81 VAL A C 1
ATOM 645 O O . VAL A 1 81 ? 4.499 6.045 -3.686 1.00 82.12 81 VAL A O 1
ATOM 648 N N . GLN A 1 82 ? 5.201 6.689 -1.663 1.00 76.56 82 GLN A N 1
ATOM 649 C CA . GLN A 1 82 ? 6.096 7.736 -2.175 1.00 76.56 82 GLN A CA 1
ATOM 650 C C . GLN A 1 82 ? 7.343 7.154 -2.852 1.00 76.56 82 GLN A C 1
ATOM 652 O O . GLN A 1 82 ? 7.791 7.673 -3.877 1.00 76.56 82 GLN A O 1
ATOM 657 N N . TRP A 1 83 ? 7.896 6.069 -2.308 1.00 64.56 83 TRP A N 1
ATOM 658 C CA . TRP A 1 83 ? 9.046 5.376 -2.895 1.00 64.56 83 TRP A CA 1
ATOM 659 C C . TRP A 1 83 ? 8.717 4.649 -4.199 1.00 64.56 83 TRP A C 1
ATOM 661 O O . TRP A 1 83 ? 9.562 4.613 -5.092 1.00 64.56 83 TRP A O 1
ATOM 671 N N . ILE A 1 84 ? 7.479 4.173 -4.354 1.00 58.94 84 ILE A N 1
ATOM 672 C CA . ILE A 1 84 ? 6.964 3.579 -5.599 1.00 58.94 84 ILE A CA 1
ATOM 673 C C . ILE A 1 84 ? 6.961 4.582 -6.777 1.00 58.94 84 ILE A C 1
ATOM 675 O O . ILE A 1 84 ? 6.981 4.183 -7.941 1.00 58.94 84 ILE A O 1
ATOM 679 N N . GLY A 1 85 ? 6.972 5.893 -6.509 1.00 53.44 85 GLY A N 1
ATOM 680 C CA . GLY A 1 85 ? 6.947 6.931 -7.546 1.00 53.44 85 GLY A CA 1
ATOM 681 C C . GLY A 1 85 ? 8.313 7.487 -7.959 1.00 53.44 85 GLY A C 1
ATOM 682 O O . GLY A 1 85 ? 8.453 7.984 -9.077 1.00 53.44 85 GLY A O 1
ATOM 683 N N . ARG A 1 86 ? 9.325 7.441 -7.082 1.00 53.31 86 ARG A N 1
ATOM 684 C CA . ARG A 1 86 ? 10.605 8.141 -7.290 1.00 53.31 86 ARG A CA 1
ATOM 685 C C . ARG A 1 86 ? 11.776 7.333 -6.751 1.00 53.31 86 ARG A C 1
ATOM 687 O O . ARG A 1 86 ? 11.985 7.262 -5.542 1.00 53.31 86 ARG A O 1
ATOM 694 N N . LYS A 1 87 ? 12.617 6.821 -7.653 1.00 54.34 87 LYS A N 1
ATOM 695 C CA . LYS A 1 87 ? 13.949 6.321 -7.299 1.00 54.34 87 LYS A CA 1
ATOM 696 C C . LYS A 1 87 ? 15.022 7.179 -7.964 1.00 54.34 87 LYS A C 1
ATOM 698 O O . LYS A 1 87 ? 15.056 7.264 -9.194 1.00 54.34 87 LYS A O 1
ATOM 703 N N . PRO A 1 88 ? 15.926 7.794 -7.185 1.00 53.75 88 PRO A N 1
ATOM 704 C CA . PRO A 1 88 ? 17.086 8.458 -7.752 1.00 53.75 88 PRO A CA 1
ATOM 705 C C . PRO A 1 88 ? 17.987 7.414 -8.418 1.00 53.75 88 PRO A C 1
ATOM 707 O O . PRO A 1 88 ? 18.482 6.488 -7.772 1.00 53.75 88 PRO A O 1
ATOM 710 N N . VAL A 1 89 ? 18.194 7.558 -9.723 1.00 58.31 89 VAL A N 1
ATOM 711 C CA . VAL A 1 89 ? 19.158 6.769 -10.491 1.00 58.31 89 VAL A CA 1
ATOM 712 C C . VAL A 1 89 ? 20.371 7.648 -10.750 1.00 58.31 89 VAL A C 1
ATOM 714 O O . VAL A 1 89 ? 20.268 8.726 -11.340 1.00 58.31 89 VAL A O 1
ATOM 717 N N . ARG A 1 90 ? 21.539 7.185 -10.294 1.00 59.41 90 ARG A N 1
ATOM 718 C CA . ARG A 1 90 ? 22.818 7.794 -10.654 1.00 59.41 90 ARG A CA 1
ATOM 719 C C . ARG A 1 90 ? 23.168 7.394 -12.079 1.00 59.41 90 ARG A C 1
ATOM 721 O O . ARG A 1 90 ? 23.309 6.214 -12.383 1.00 59.41 90 ARG A O 1
ATOM 728 N N . THR A 1 91 ? 23.290 8.390 -12.944 1.00 62.78 91 THR A N 1
ATOM 729 C CA . THR A 1 91 ? 23.777 8.200 -14.312 1.00 62.78 91 THR A CA 1
ATOM 730 C C . THR A 1 91 ? 25.302 8.076 -14.325 1.00 62.78 91 THR A C 1
ATOM 732 O O . THR A 1 91 ? 25.976 8.525 -13.395 1.00 62.78 91 THR A O 1
ATOM 735 N N . ALA A 1 92 ? 25.861 7.494 -15.391 1.00 58.22 92 ALA A N 1
ATOM 736 C CA . ALA A 1 92 ? 27.311 7.356 -15.569 1.00 58.22 92 ALA A CA 1
ATOM 737 C C . ALA A 1 92 ? 28.057 8.709 -15.578 1.00 58.22 92 ALA A C 1
ATOM 739 O O . ALA A 1 92 ? 29.239 8.759 -15.263 1.00 58.22 92 ALA A O 1
ATOM 740 N N . SER A 1 93 ? 27.357 9.814 -15.866 1.00 72.19 93 SER A N 1
ATOM 741 C CA . SER A 1 93 ? 27.870 11.189 -15.796 1.00 72.19 93 SER A CA 1
ATOM 742 C C . SER A 1 93 ? 27.840 11.802 -14.386 1.00 72.19 93 SER A C 1
ATOM 744 O O . SER A 1 93 ? 28.090 12.994 -14.231 1.00 72.19 93 SER A O 1
ATOM 746 N N . GLY A 1 94 ? 27.485 11.033 -13.349 1.00 61.22 94 GLY A N 1
ATOM 747 C CA . GLY A 1 94 ? 27.413 11.502 -11.958 1.00 61.22 94 GLY A CA 1
ATOM 748 C C . GLY A 1 94 ? 26.150 12.300 -11.613 1.00 61.22 94 GLY A C 1
ATOM 749 O O . GLY A 1 94 ? 25.954 12.671 -10.457 1.00 61.22 94 GLY A O 1
ATOM 750 N N . THR A 1 95 ? 25.265 12.532 -12.585 1.00 62.00 95 THR A N 1
ATOM 751 C CA . THR A 1 95 ? 24.015 13.283 -12.416 1.00 62.00 95 THR A CA 1
ATOM 752 C C . THR A 1 95 ? 22.917 12.371 -11.864 1.00 62.00 95 THR A C 1
ATOM 754 O O . THR A 1 95 ? 22.723 11.257 -12.363 1.00 62.00 95 THR A O 1
ATOM 757 N N . THR A 1 96 ? 22.176 12.826 -10.853 1.00 57.25 96 THR A N 1
ATOM 758 C CA . THR A 1 96 ? 21.014 12.101 -10.317 1.00 57.25 96 THR A CA 1
ATOM 759 C C . THR A 1 96 ? 19.775 12.452 -11.136 1.00 57.25 96 THR A C 1
ATOM 761 O O . THR A 1 96 ? 19.429 13.626 -11.243 1.00 57.25 96 THR A O 1
ATOM 764 N N . ARG A 1 97 ? 19.102 11.451 -11.713 1.00 54.62 97 ARG A N 1
ATOM 765 C CA . ARG A 1 97 ? 17.781 11.620 -12.340 1.00 54.62 97 ARG A CA 1
ATOM 766 C C . ARG A 1 97 ? 16.717 10.891 -11.530 1.00 54.62 97 ARG A C 1
ATOM 768 O O . ARG A 1 97 ? 16.976 9.808 -11.008 1.00 54.62 97 ARG A O 1
ATOM 775 N N . GLU A 1 98 ? 15.525 11.474 -11.444 1.00 50.31 98 GLU A N 1
ATOM 776 C CA . GLU A 1 98 ? 14.356 10.760 -10.934 1.00 50.31 98 GLU A CA 1
ATOM 777 C C . GLU A 1 98 ? 13.893 9.770 -12.003 1.00 50.31 98 GLU A C 1
ATOM 779 O O . GLU A 1 98 ? 13.521 10.163 -13.108 1.00 50.31 98 GLU A O 1
ATOM 784 N N . ALA A 1 99 ? 13.966 8.478 -11.692 1.00 53.50 99 ALA A N 1
ATOM 785 C CA . ALA A 1 99 ? 13.335 7.442 -12.488 1.00 53.50 99 ALA A CA 1
ATOM 786 C C . ALA A 1 99 ? 12.092 6.944 -11.753 1.00 53.50 99 ALA A C 1
ATOM 788 O O . ALA A 1 99 ? 12.103 6.786 -10.527 1.00 53.50 99 ALA A O 1
ATOM 789 N N . PHE A 1 100 ? 11.042 6.644 -12.515 1.00 48.19 100 PHE A N 1
ATOM 790 C CA . PHE A 1 100 ? 9.945 5.836 -12.005 1.00 48.19 100 PHE A CA 1
ATOM 791 C C . PHE A 1 100 ? 10.501 4.454 -11.676 1.00 48.19 100 PHE A C 1
ATOM 793 O O . PHE A 1 100 ? 10.984 3.738 -12.553 1.00 48.19 100 PHE A O 1
ATOM 800 N N . ALA A 1 101 ? 10.465 4.093 -10.401 1.00 51.47 101 ALA A N 1
ATOM 801 C CA . ALA A 1 101 ? 10.728 2.737 -9.972 1.00 51.47 101 ALA A CA 1
ATOM 802 C C . ALA A 1 101 ? 9.633 2.369 -8.990 1.00 51.47 101 ALA A C 1
ATOM 804 O O . ALA A 1 101 ? 9.562 2.943 -7.910 1.00 51.47 101 ALA A O 1
ATOM 805 N N . ILE A 1 102 ? 8.806 1.403 -9.372 1.00 50.06 102 ILE A N 1
ATOM 806 C CA . ILE A 1 102 ? 7.719 0.912 -8.529 1.00 50.06 102 ILE A CA 1
ATOM 807 C C . ILE A 1 102 ? 8.309 -0.017 -7.479 1.00 50.06 102 ILE A C 1
ATOM 809 O O . ILE A 1 102 ? 8.135 -1.216 -7.576 1.00 50.06 102 ILE A O 1
ATOM 813 N N . VAL A 1 103 ? 9.082 0.519 -6.531 1.00 44.91 103 VAL A N 1
ATOM 814 C CA . VAL A 1 103 ? 9.679 -0.238 -5.420 1.00 44.91 103 VAL A CA 1
ATOM 815 C C . VAL A 1 103 ? 8.559 -0.695 -4.495 1.00 44.91 103 VAL A C 1
ATOM 817 O O . VAL A 1 103 ? 8.168 0.067 -3.624 1.00 44.91 103 VAL A O 1
ATOM 820 N N . GLY A 1 104 ? 7.986 -1.870 -4.743 1.00 46.62 104 GLY A N 1
ATOM 821 C CA . GLY A 1 104 ? 6.915 -2.379 -3.887 1.00 46.62 104 GLY A CA 1
ATOM 822 C C . GLY A 1 104 ? 7.376 -3.015 -2.594 1.00 46.62 104 GLY A C 1
ATOM 823 O O . GLY A 1 104 ? 8.465 -2.670 -2.088 1.00 46.62 104 GLY A O 1
#

pLDDT: mean 77.99, std 16.88, range [44.91, 97.0]

Secondary structure (DSSP, 8-state):
--SHHHHHHHHHHHHHHHHGGG--HHHHHHHHHHHHHHHHHHHHH--TT--S--HHHHHHHHHHHHTT-HHHHHHHHHHHHHHTT-EEEEPTTS-EEEE-----

Foldseek 3Di:
DLDPVVVLVVVLVLVCVVCVVVVDVVVNVVVVVVSVVLVVVCVVPDDSVLDDPACPLSVQLVVCVVVVNNVSNVVSVVVLVVVQQFDFDQDPVRDTDTDRHHRD

Radius of gyration: 15.06 Å; chains: 1; bounding box: 44×30×36 Å

Sequence (104 aa):
SRDVRSWEEANRAFHRLILAPCGMPRLLATIDDLHAASARFLFAAWRSEWETRTDQDHRAILAALRQGNTESAAVTLGRHVQWIGRKPVRTASGTTREAFAIVG